Protein AF-A0A6L8K5U3-F1 (afdb_monomer_lite)

Radius of gyration: 18.14 Å; chains: 1; bounding box: 50×34×40 Å

pLDDT: mean 75.17, std 21.7, range [34.88, 97.25]

Organism: NCBI:txid2692175

InterPro domains:
  IPR010394 5-nucleotidase [PF06189] (1-68)
  IPR010394 5-nucleotidase [PTHR31367] (4-65)

Structure (mmCIF, N/CA/C/O backbone):
data_AF-A0A6L8K5U3-F1
#
_entry.id   AF-A0A6L8K5U3-F1
#
loop_
_atom_site.group_PDB
_atom_site.id
_atom_site.type_symbol
_atom_site.label_atom_id
_atom_site.label_alt_id
_atom_site.label_comp_id
_atom_site.label_asym_id
_atom_site.label_entity_id
_atom_site.label_seq_id
_atom_site.pdbx_PDB_ins_code
_atom_site.Cartn_x
_atom_site.Cartn_y
_atom_site.Cartn_z
_atom_site.occupancy
_atom_si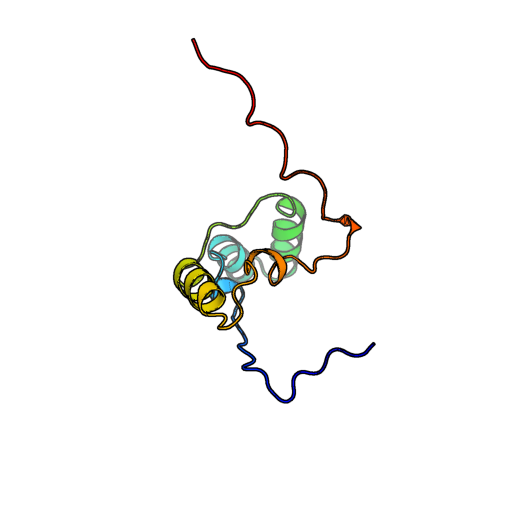te.B_iso_or_equiv
_atom_site.auth_seq_id
_atom_site.auth_comp_id
_atom_site.auth_asym_id
_atom_site.auth_atom_id
_atom_site.pdbx_PDB_model_num
ATOM 1 N N . MET A 1 1 ? -2.263 16.756 -24.194 1.00 51.84 1 MET A N 1
ATOM 2 C CA . MET A 1 1 ? -2.137 15.683 -25.205 1.00 51.84 1 MET A CA 1
ATOM 3 C C . MET A 1 1 ? -2.381 14.348 -24.516 1.00 51.84 1 MET A C 1
ATOM 5 O O . MET A 1 1 ? -1.979 14.242 -23.363 1.00 51.84 1 MET A O 1
A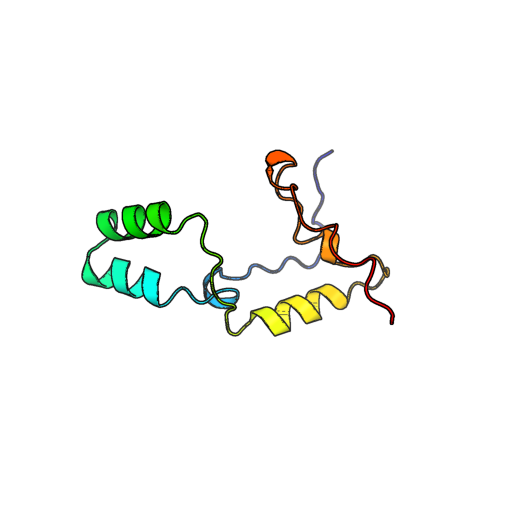TOM 9 N N . PRO A 1 2 ? -3.062 13.377 -25.144 1.00 65.06 2 PRO A N 1
ATOM 10 C CA . PRO A 1 2 ? -3.259 12.056 -24.551 1.00 65.06 2 PRO A CA 1
ATOM 11 C C . PRO A 1 2 ? -1.912 11.341 -24.383 1.00 65.06 2 PRO A C 1
ATOM 13 O O . PRO A 1 2 ? -1.056 11.4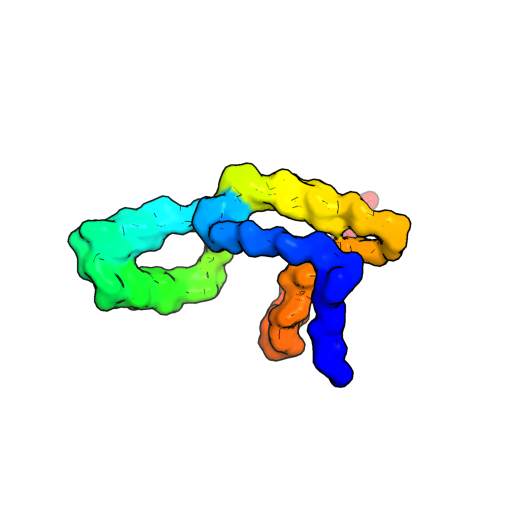00 -25.266 1.00 65.06 2 PRO A O 1
ATOM 16 N N . TYR A 1 3 ? -1.713 10.697 -23.236 1.00 75.81 3 TYR A N 1
ATOM 17 C CA . TYR A 1 3 ? -0.499 9.938 -22.955 1.00 75.81 3 TYR A CA 1
ATOM 18 C C . TYR A 1 3 ? -0.581 8.565 -23.635 1.00 75.81 3 TYR A C 1
ATOM 20 O O . TYR A 1 3 ? -1.488 7.786 -23.353 1.00 75.81 3 TYR A O 1
ATOM 28 N N . SER A 1 4 ? 0.352 8.287 -24.548 1.00 80.56 4 SER A N 1
ATOM 29 C CA . SER A 1 4 ? 0.437 7.029 -25.302 1.00 80.56 4 SER A CA 1
ATOM 30 C C . SER A 1 4 ? 1.256 5.977 -24.531 1.00 80.56 4 SER A C 1
ATOM 32 O O . SER A 1 4 ? 2.314 6.298 -23.968 1.00 80.56 4 SER A O 1
ATOM 34 N N . LEU A 1 5 ? 0.758 4.734 -24.489 1.00 83.50 5 LEU A N 1
ATOM 35 C CA . LEU A 1 5 ? 1.347 3.576 -23.786 1.00 83.50 5 LEU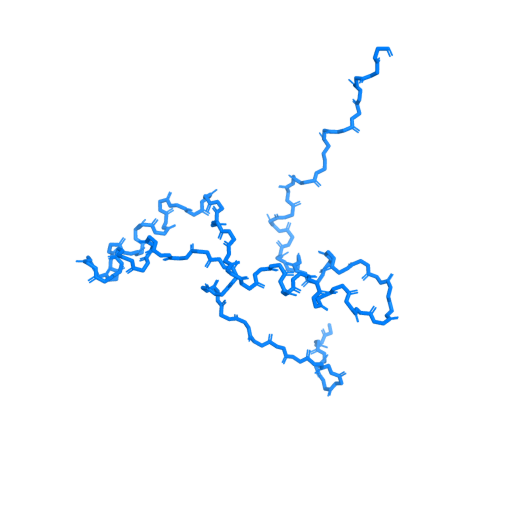 A CA 1
ATOM 36 C C . LEU A 1 5 ? 1.843 2.471 -24.736 1.00 83.50 5 LEU A C 1
ATOM 38 O O . LEU A 1 5 ? 2.387 1.478 -24.271 1.00 83.50 5 LEU A O 1
ATOM 42 N N . GLN A 1 6 ? 1.652 2.639 -26.043 1.00 84.12 6 GLN A N 1
ATOM 43 C CA . GLN A 1 6 ? 1.787 1.599 -27.065 1.00 84.12 6 GLN A CA 1
ATOM 44 C C . GLN A 1 6 ? 3.179 0.939 -27.103 1.00 84.12 6 GLN A C 1
ATOM 46 O O . GLN A 1 6 ? 3.258 -0.259 -27.344 1.00 84.12 6 GLN A O 1
ATOM 51 N N . ASP A 1 7 ? 4.239 1.680 -26.771 1.00 83.62 7 ASP A N 1
ATOM 52 C CA . ASP A 1 7 ? 5.631 1.199 -26.787 1.00 83.62 7 ASP A CA 1
ATOM 53 C C . ASP A 1 7 ? 6.251 1.118 -25.379 1.00 83.62 7 ASP A C 1
ATOM 55 O O . ASP A 1 7 ? 7.463 1.245 -25.205 1.00 83.62 7 ASP A O 1
ATOM 59 N N . LYS A 1 8 ? 5.421 0.975 -24.337 1.00 81.06 8 LYS A N 1
ATOM 60 C CA . LYS A 1 8 ? 5.869 0.974 -22.937 1.00 81.06 8 LYS A CA 1
ATOM 61 C C . LYS A 1 8 ? 5.551 -0.339 -22.244 1.00 81.06 8 LYS A C 1
ATOM 63 O O . LYS A 1 8 ? 4.475 -0.907 -22.404 1.00 81.06 8 LYS A O 1
ATOM 68 N N . LEU A 1 9 ? 6.466 -0.768 -21.378 1.00 83.12 9 LEU A N 1
ATOM 69 C CA . LEU A 1 9 ? 6.176 -1.810 -20.403 1.00 83.12 9 LEU A CA 1
ATOM 70 C C . LEU A 1 9 ? 5.290 -1.225 -19.296 1.00 83.12 9 LEU A C 1
ATOM 72 O O . LEU A 1 9 ? 5.734 -0.387 -18.512 1.00 83.12 9 LEU A O 1
ATOM 76 N N . VAL A 1 10 ? 4.039 -1.678 -19.230 1.00 83.69 10 VAL A N 1
ATOM 77 C CA . VAL A 1 10 ? 3.088 -1.296 -18.180 1.00 83.69 10 VAL A CA 1
ATOM 78 C C . VAL A 1 10 ? 3.041 -2.399 -17.128 1.00 83.69 10 VAL A C 1
ATOM 80 O O . VAL A 1 10 ? 2.742 -3.549 -17.442 1.00 83.69 10 VAL A O 1
ATOM 83 N N . VAL A 1 11 ? 3.318 -2.047 -15.871 1.00 83.62 11 VAL A N 1
ATOM 84 C CA . VAL A 1 11 ? 3.291 -2.980 -14.736 1.00 83.62 11 VAL A CA 1
ATOM 85 C C . VAL A 1 11 ? 2.241 -2.513 -13.735 1.00 83.62 11 VAL A C 1
ATOM 87 O O . VAL A 1 11 ? 2.352 -1.425 -13.174 1.00 83.62 11 VAL A O 1
ATOM 90 N N . GLY A 1 12 ? 1.222 -3.339 -13.499 1.00 88.62 12 GLY A N 1
ATOM 91 C CA . GLY A 1 12 ? 0.273 -3.134 -12.406 1.00 88.62 12 GLY A CA 1
ATOM 92 C C . GLY A 1 12 ? 0.830 -3.706 -11.105 1.00 88.62 12 GLY A C 1
ATOM 93 O O . GLY A 1 12 ? 1.196 -4.879 -11.061 1.00 88.62 12 GLY A O 1
ATOM 94 N N . VAL A 1 13 ? 0.887 -2.898 -10.045 1.00 88.25 13 VAL A N 1
ATOM 95 C CA . VAL A 1 13 ? 1.365 -3.327 -8.721 1.00 88.25 13 VAL A CA 1
ATOM 96 C C . VAL A 1 13 ? 0.253 -3.139 -7.698 1.00 88.25 13 VAL A C 1
ATOM 98 O O . VAL A 1 13 ? -0.352 -2.072 -7.619 1.00 88.25 13 VAL A O 1
ATOM 101 N N . ALA A 1 14 ? -0.017 -4.174 -6.904 1.00 91.12 14 ALA A N 1
ATOM 102 C CA . ALA A 1 14 ? -0.975 -4.081 -5.810 1.00 91.12 14 ALA A CA 1
ATOM 103 C C . ALA A 1 14 ? -0.462 -3.137 -4.710 1.00 91.12 14 ALA A C 1
ATOM 105 O O . ALA A 1 14 ? 0.705 -3.206 -4.319 1.00 91.12 14 ALA A O 1
ATOM 106 N N . SER A 1 15 ? -1.342 -2.308 -4.146 1.00 89.88 15 SER A N 1
ATOM 107 C CA . SER A 1 15 ? -0.976 -1.378 -3.067 1.00 89.88 15 SER A CA 1
ATOM 108 C C . SER A 1 15 ? -0.407 -2.097 -1.840 1.00 89.88 15 SER A C 1
ATOM 110 O O . SER A 1 15 ? 0.562 -1.622 -1.261 1.00 89.88 15 SER A O 1
ATOM 112 N N . SER A 1 16 ? -0.934 -3.278 -1.496 1.00 91.12 16 SER A N 1
ATOM 113 C CA . SER A 1 16 ? -0.434 -4.128 -0.400 1.00 91.12 16 SER A CA 1
ATOM 114 C C . SER A 1 16 ? 0.955 -4.727 -0.648 1.00 91.12 16 SER A C 1
ATOM 116 O O . SER A 1 16 ? 1.602 -5.196 0.284 1.00 91.12 16 SER A O 1
ATOM 118 N N . ALA A 1 17 ? 1.431 -4.741 -1.896 1.00 91.75 17 ALA A N 1
ATOM 119 C CA . ALA A 1 17 ? 2.796 -5.154 -2.209 1.00 91.75 17 ALA A CA 1
ATOM 120 C C . ALA A 1 17 ? 3.791 -4.006 -1.958 1.00 91.75 17 ALA A C 1
ATOM 122 O O . ALA A 1 17 ? 4.923 -4.240 -1.529 1.00 91.75 17 ALA A O 1
ATOM 123 N N . LEU A 1 18 ? 3.365 -2.764 -2.215 1.00 93.06 18 LEU A N 1
ATOM 124 C CA . LEU A 1 18 ? 4.169 -1.555 -2.010 1.00 93.06 18 LEU A CA 1
ATOM 125 C C . LEU A 1 18 ? 4.130 -1.033 -0.576 1.00 93.06 18 LEU A C 1
ATOM 127 O O . LEU A 1 18 ? 5.108 -0.427 -0.144 1.00 93.06 18 LEU A O 1
ATOM 131 N N . PHE A 1 19 ? 3.037 -1.271 0.144 1.00 94.38 19 PHE A N 1
ATOM 132 C CA . PHE A 1 19 ? 2.793 -0.752 1.485 1.00 94.38 19 PHE A CA 1
ATOM 133 C C . PHE A 1 19 ? 2.254 -1.837 2.410 1.00 94.38 19 PHE A C 1
ATOM 135 O O . PHE A 1 19 ? 1.506 -2.715 1.981 1.00 94.38 19 PHE A O 1
ATOM 142 N N . ASP A 1 20 ? 2.604 -1.751 3.688 1.00 92.81 20 ASP A N 1
ATOM 143 C CA . ASP A 1 20 ? 2.012 -2.595 4.717 1.00 92.81 20 ASP A CA 1
ATOM 144 C C . ASP A 1 20 ? 0.591 -2.108 5.032 1.00 92.81 20 ASP A C 1
ATOM 146 O O . ASP A 1 20 ? 0.383 -1.012 5.554 1.00 92.81 20 ASP A O 1
ATOM 150 N N . LEU A 1 21 ? -0.394 -2.937 4.685 1.00 93.38 21 LEU A N 1
ATOM 151 C CA . LEU A 1 21 ? -1.819 -2.698 4.928 1.00 93.38 21 LEU A CA 1
ATOM 152 C C . LEU A 1 21 ? -2.398 -3.648 5.986 1.00 93.38 21 LEU A C 1
ATOM 154 O O . LEU A 1 21 ? -3.619 -3.728 6.119 1.00 93.38 21 LEU A O 1
ATOM 158 N N . SER A 1 22 ? -1.555 -4.381 6.720 1.00 93.75 22 SER A N 1
ATOM 159 C CA . SER A 1 22 ? -1.985 -5.438 7.643 1.00 93.75 22 SER A CA 1
ATOM 160 C C . SER A 1 22 ? -2.965 -4.943 8.708 1.00 93.75 22 SER A C 1
ATOM 162 O O . SER A 1 22 ? -3.971 -5.599 8.964 1.00 93.75 22 SER A O 1
ATOM 164 N N . GLU A 1 23 ? -2.733 -3.765 9.284 1.00 93.19 23 GLU A N 1
ATOM 165 C CA . GLU A 1 23 ? -3.639 -3.177 10.275 1.00 93.19 23 GLU A CA 1
ATOM 166 C C . GLU A 1 23 ? -4.994 -2.795 9.668 1.00 93.19 23 GLU A C 1
ATOM 168 O O . GLU A 1 23 ? -6.041 -3.106 10.235 1.00 93.19 23 GLU A O 1
ATOM 173 N N . SER A 1 24 ? -5.003 -2.188 8.481 1.00 91.81 24 SER A N 1
ATOM 174 C CA . SER A 1 24 ? -6.246 -1.817 7.799 1.00 91.81 24 SER A CA 1
ATOM 175 C C . SER A 1 24 ? -7.043 -3.058 7.364 1.00 91.81 24 SER A C 1
ATOM 177 O O . SER A 1 24 ? -8.266 -3.083 7.496 1.00 91.81 24 SER A O 1
ATOM 179 N N . ASP A 1 25 ? -6.360 -4.113 6.902 1.00 93.94 25 ASP A N 1
ATOM 180 C CA . ASP A 1 25 ? -6.971 -5.408 6.565 1.00 93.94 25 ASP A CA 1
ATOM 181 C C . ASP A 1 25 ? -7.557 -6.093 7.810 1.00 93.94 25 ASP A C 1
ATOM 183 O O . ASP A 1 25 ? -8.687 -6.585 7.768 1.00 93.94 25 ASP A O 1
ATOM 187 N N . LYS A 1 26 ? -6.860 -6.045 8.956 1.00 96.38 26 LYS A N 1
ATOM 188 C CA . LYS A 1 26 ? -7.398 -6.532 10.237 1.00 96.38 26 LYS A CA 1
ATOM 189 C C . LYS A 1 26 ? -8.689 -5.813 10.601 1.00 96.38 26 LYS A C 1
ATOM 191 O O . LYS A 1 26 ? -9.665 -6.485 10.936 1.00 96.38 26 LYS A O 1
ATOM 196 N N . VAL A 1 27 ? -8.722 -4.480 10.522 1.00 96.00 27 VAL A N 1
ATOM 197 C CA . VAL A 1 27 ? -9.924 -3.680 10.823 1.00 96.00 27 VAL A CA 1
ATOM 198 C C . VAL A 1 27 ? -11.079 -4.073 9.906 1.00 96.00 27 VAL A C 1
ATOM 200 O O . VAL A 1 27 ? -12.179 -4.322 10.393 1.00 96.00 27 VAL A O 1
ATOM 203 N N . PHE A 1 28 ? -10.824 -4.209 8.604 1.00 95.06 28 PHE A N 1
ATOM 204 C CA . PHE A 1 28 ? -11.835 -4.632 7.637 1.00 95.06 28 PHE A CA 1
ATOM 205 C C . PHE A 1 28 ? -12.405 -6.020 7.958 1.00 95.06 28 PHE A C 1
ATOM 207 O O . PHE A 1 28 ? -13.621 -6.193 8.005 1.00 95.06 28 PHE A O 1
ATOM 214 N N . ARG A 1 29 ? -11.543 -7.004 8.241 1.00 96.00 29 ARG A N 1
ATOM 215 C CA . ARG A 1 29 ? -11.969 -8.379 8.551 1.00 96.00 29 ARG A CA 1
ATOM 216 C C . ARG A 1 29 ? -12.729 -8.502 9.866 1.00 96.00 29 ARG A C 1
ATOM 218 O O . ARG A 1 29 ? -13.611 -9.346 9.971 1.00 96.00 29 ARG A O 1
ATOM 225 N N . SER A 1 30 ? -12.365 -7.704 10.866 1.00 97.25 30 SER A N 1
ATOM 226 C CA . SER A 1 30 ? -12.945 -7.789 12.212 1.00 97.25 30 SER A CA 1
ATOM 227 C C . SER A 1 30 ? -14.191 -6.922 12.396 1.00 97.25 30 SER A C 1
ATOM 229 O O . SER A 1 30 ? -15.105 -7.332 13.104 1.00 97.25 30 SER A O 1
ATOM 231 N N . HIS A 1 31 ? -14.253 -5.750 11.757 1.00 95.50 31 HIS A N 1
ATOM 232 C CA . HIS A 1 31 ? -15.294 -4.743 12.003 1.00 95.50 31 HIS A CA 1
ATOM 233 C C . HIS A 1 31 ? -16.058 -4.316 10.735 1.00 95.50 31 HIS A C 1
ATOM 235 O O . HIS A 1 31 ? -16.968 -3.489 10.811 1.00 95.50 31 HIS A O 1
ATOM 241 N N . GLY A 1 32 ? -15.722 -4.877 9.570 1.00 95.31 32 GLY A N 1
ATOM 242 C CA . GLY A 1 32 ? -16.400 -4.611 8.303 1.00 95.31 32 GLY A CA 1
ATOM 243 C C . GLY A 1 32 ? -16.047 -3.264 7.665 1.00 95.31 32 GLY A C 1
ATOM 244 O O . GLY A 1 32 ? -15.171 -2.520 8.114 1.00 95.31 32 GLY A O 1
ATOM 245 N N . GLU A 1 33 ? -16.745 -2.944 6.573 1.00 95.81 33 GLU A N 1
ATOM 246 C CA . GLU A 1 33 ? -16.415 -1.808 5.703 1.00 95.81 33 GLU A CA 1
ATOM 247 C C . GLU A 1 33 ? -16.547 -0.444 6.398 1.00 95.81 33 GLU A C 1
ATOM 249 O O . GLU A 1 33 ? -15.685 0.419 6.231 1.00 95.81 33 GLU A O 1
ATOM 254 N N . ALA A 1 34 ? -17.598 -0.237 7.198 1.00 96.56 34 ALA A N 1
ATOM 255 C CA . ALA A 1 34 ? -17.858 1.058 7.831 1.00 96.56 34 ALA A CA 1
ATOM 256 C C . ALA A 1 34 ? -16.732 1.467 8.796 1.00 96.56 34 ALA A C 1
ATOM 258 O O . ALA A 1 34 ? -16.266 2.607 8.772 1.00 96.56 34 ALA A O 1
ATOM 259 N N . ALA A 1 35 ? -16.255 0.520 9.607 1.00 95.75 35 ALA A N 1
ATOM 260 C CA . ALA A 1 35 ? -15.140 0.743 10.521 1.00 95.75 35 ALA A CA 1
ATOM 261 C C . ALA A 1 35 ? -13.815 0.931 9.772 1.00 95.75 35 ALA A C 1
ATOM 263 O O . ALA A 1 35 ? -13.025 1.800 10.130 1.00 95.75 35 ALA A O 1
ATOM 264 N N . TYR A 1 36 ? -13.594 0.167 8.700 1.00 94.31 36 TYR A N 1
ATOM 265 C CA . TYR A 1 36 ? -12.430 0.323 7.828 1.00 94.31 36 TYR A CA 1
ATOM 266 C C . TYR A 1 36 ? -12.366 1.706 7.169 1.00 94.31 36 TYR A C 1
ATOM 268 O O . TYR A 1 36 ? -11.296 2.315 7.125 1.00 94.31 36 TYR A O 1
ATOM 276 N N . ARG A 1 37 ? -13.502 2.233 6.694 1.00 95.56 37 ARG A N 1
ATOM 277 C CA . ARG A 1 37 ? -13.568 3.576 6.103 1.00 95.56 37 ARG A CA 1
ATOM 278 C C . ARG A 1 37 ? -13.182 4.643 7.122 1.00 95.56 37 ARG A C 1
ATOM 280 O O . ARG A 1 37 ? -12.291 5.438 6.847 1.00 95.56 37 ARG A O 1
ATOM 287 N N . LYS A 1 38 ? -13.778 4.592 8.315 1.00 96.19 38 LYS A N 1
ATOM 288 C CA . LYS A 1 38 ? -13.445 5.514 9.405 1.00 96.19 38 LYS A CA 1
ATOM 289 C C . LYS A 1 38 ? -11.967 5.421 9.801 1.00 96.19 38 LYS A C 1
ATOM 291 O O . LYS A 1 38 ? -11.301 6.437 9.925 1.00 96.19 38 LYS A O 1
ATOM 296 N N . TYR A 1 39 ? -11.436 4.205 9.917 1.00 95.06 39 TYR A N 1
ATOM 297 C CA . TYR A 1 39 ? -10.025 3.975 10.229 1.00 95.06 39 TYR A CA 1
ATOM 298 C C . TYR A 1 39 ? -9.078 4.608 9.197 1.00 95.06 39 TYR A C 1
ATOM 300 O O . TYR A 1 39 ? -8.049 5.164 9.573 1.00 95.06 39 TYR A O 1
ATOM 308 N N . GLN A 1 40 ? -9.410 4.537 7.904 1.00 93.12 40 GLN A N 1
ATOM 309 C CA . GLN A 1 40 ? -8.620 5.188 6.855 1.00 93.12 40 GLN A CA 1
ATOM 310 C C . GLN A 1 40 ? -8.747 6.713 6.866 1.00 93.12 40 GLN A C 1
ATOM 312 O O . GLN A 1 40 ? -7.758 7.396 6.620 1.00 93.12 40 GLN A O 1
ATOM 317 N N . GLU A 1 41 ? -9.939 7.246 7.139 1.00 94.81 41 GLU A N 1
ATOM 318 C CA . GLU A 1 41 ? -10.159 8.691 7.265 1.00 94.81 41 GLU A CA 1
ATOM 319 C C . GLU A 1 41 ? -9.354 9.271 8.434 1.00 94.81 41 GLU A C 1
ATOM 321 O O . GLU A 1 41 ? -8.633 10.254 8.255 1.00 94.81 41 GLU A O 1
ATOM 326 N N . ASP A 1 42 ? -9.399 8.611 9.594 1.00 95.56 42 ASP A N 1
ATOM 327 C CA . ASP A 1 42 ? -8.668 9.017 10.797 1.00 95.56 42 ASP A CA 1
ATOM 328 C C . ASP A 1 42 ? -7.140 8.997 10.572 1.00 95.56 42 ASP A C 1
ATOM 330 O O . ASP A 1 42 ? -6.416 9.813 11.144 1.00 95.56 42 ASP A O 1
ATOM 334 N N . LYS A 1 43 ? -6.648 8.107 9.697 1.00 93.00 43 LYS A N 1
ATOM 335 C CA . LYS A 1 43 ? -5.218 7.910 9.392 1.00 93.00 43 LYS A CA 1
ATOM 336 C C . LYS A 1 43 ? -4.772 8.474 8.046 1.00 93.00 43 LYS A C 1
ATOM 338 O O . LYS A 1 43 ? -3.673 8.176 7.588 1.00 93.00 43 LYS A O 1
ATOM 343 N N . LEU A 1 44 ? -5.576 9.326 7.412 1.00 90.50 44 LEU A N 1
ATOM 344 C CA . LEU A 1 44 ? -5.304 9.832 6.061 1.00 90.50 44 LEU A CA 1
ATOM 345 C C . LEU A 1 44 ? -3.952 10.559 5.936 1.00 90.50 44 LEU A C 1
ATOM 347 O O . LEU A 1 44 ? -3.329 10.544 4.876 1.00 90.50 44 LEU A O 1
ATOM 351 N N . ASN A 1 45 ? -3.507 11.209 7.013 1.00 92.50 45 ASN A N 1
ATOM 352 C CA . ASN A 1 45 ? -2.254 11.968 7.048 1.00 92.50 45 ASN A CA 1
ATOM 353 C C . ASN A 1 45 ? -1.059 11.147 7.561 1.00 92.50 45 ASN A C 1
ATOM 355 O O . ASN A 1 45 ? 0.047 11.679 7.653 1.00 92.50 45 ASN A O 1
ATOM 359 N N . GLU A 1 46 ? -1.269 9.877 7.909 1.00 91.19 46 GLU A N 1
ATOM 360 C CA . GLU A 1 46 ? -0.226 8.980 8.399 1.00 91.19 46 GLU A CA 1
ATOM 361 C C . GLU A 1 46 ? 0.346 8.170 7.226 1.00 91.19 46 GLU A C 1
ATOM 363 O O . GLU A 1 46 ? -0.383 7.416 6.576 1.00 91.19 46 GLU A O 1
ATOM 368 N N . PRO A 1 47 ? 1.649 8.304 6.914 1.00 88.94 47 PRO A N 1
ATOM 369 C CA . PRO A 1 47 ? 2.263 7.517 5.856 1.00 88.94 47 PRO A CA 1
ATOM 370 C C . PRO A 1 47 ? 2.223 6.024 6.182 1.00 88.94 47 PRO A C 1
ATOM 372 O O . PRO A 1 47 ? 2.592 5.605 7.280 1.00 88.94 47 PRO A O 1
ATOM 375 N N . LEU A 1 48 ? 1.838 5.213 5.198 1.00 91.50 48 LEU A N 1
ATOM 376 C CA . LEU A 1 48 ? 1.870 3.763 5.340 1.00 91.50 48 LEU A CA 1
ATOM 377 C C . LEU A 1 48 ? 3.320 3.250 5.374 1.00 91.50 48 LEU A C 1
ATOM 379 O O . LEU A 1 48 ? 4.156 3.731 4.598 1.00 91.50 48 LEU A O 1
ATOM 383 N N . PRO A 1 49 ? 3.628 2.245 6.212 1.00 92.69 49 PRO A N 1
ATOM 384 C CA . PRO A 1 49 ? 4.922 1.582 6.175 1.00 92.69 49 PRO A CA 1
ATOM 385 C C . PRO A 1 49 ? 5.166 0.928 4.813 1.00 92.69 49 PRO A C 1
ATOM 387 O O . PRO A 1 49 ? 4.233 0.535 4.110 1.00 92.69 49 PRO A O 1
ATOM 390 N N . VAL A 1 50 ? 6.434 0.790 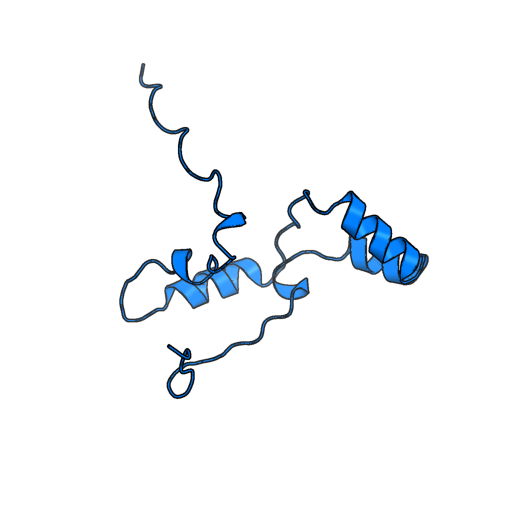4.432 1.00 93.50 50 VAL A N 1
ATOM 391 C CA . VAL A 1 50 ? 6.803 0.155 3.161 1.00 93.50 50 VAL A CA 1
ATOM 392 C C . VAL A 1 50 ? 6.515 -1.346 3.185 1.00 93.50 50 VAL A C 1
ATOM 394 O O . VAL A 1 50 ? 6.801 -2.040 4.157 1.00 93.50 50 VAL A O 1
ATOM 397 N N . GLY A 1 51 ? 5.971 -1.841 2.080 1.00 91.38 51 GLY A N 1
ATOM 398 C CA . GLY A 1 51 ? 5.715 -3.251 1.832 1.00 91.38 51 GLY A CA 1
ATOM 399 C C . GLY A 1 51 ? 6.921 -3.967 1.226 1.00 91.38 51 GLY A C 1
ATOM 400 O O . GLY A 1 51 ? 7.922 -3.362 0.828 1.00 91.38 51 GLY A O 1
ATOM 401 N N . ILE A 1 52 ? 6.802 -5.289 1.120 1.00 92.00 52 ILE A N 1
ATOM 402 C CA . ILE A 1 52 ? 7.888 -6.197 0.719 1.00 92.00 52 ILE A CA 1
ATOM 403 C C . ILE A 1 52 ? 8.447 -5.844 -0.671 1.00 92.00 52 ILE A C 1
ATOM 405 O O . ILE A 1 52 ? 9.656 -5.910 -0.897 1.00 92.00 52 ILE A O 1
ATOM 409 N N . SER A 1 53 ? 7.590 -5.425 -1.605 1.00 90.69 53 SER A N 1
ATOM 410 C CA . SER A 1 53 ? 7.978 -5.149 -2.993 1.00 90.69 53 SER A CA 1
ATOM 411 C C . SER A 1 53 ? 8.497 -3.729 -3.225 1.00 90.69 53 SER A C 1
ATOM 413 O O . SER A 1 53 ? 8.989 -3.444 -4.317 1.00 90.69 53 SER A O 1
ATOM 415 N N . TYR A 1 54 ? 8.445 -2.838 -2.229 1.00 90.44 54 TYR A N 1
ATOM 416 C CA . TYR A 1 54 ? 8.823 -1.430 -2.395 1.00 90.44 54 TYR A CA 1
ATOM 417 C C . TYR A 1 54 ? 10.254 -1.255 -2.927 1.00 90.44 54 TYR A C 1
ATOM 419 O O . TYR A 1 54 ? 10.488 -0.541 -3.903 1.00 90.44 54 TYR A O 1
ATOM 427 N N . SER A 1 55 ? 11.222 -1.950 -2.321 1.00 88.94 55 SER A N 1
ATOM 428 C CA . SER A 1 55 ? 12.636 -1.851 -2.710 1.00 88.94 55 SER A CA 1
ATOM 429 C C . SER A 1 55 ? 12.897 -2.375 -4.126 1.00 88.94 55 SER A C 1
ATOM 431 O O . SER A 1 55 ? 13.709 -1.804 -4.857 1.00 88.94 55 SER A O 1
ATOM 433 N N . PHE A 1 56 ? 12.182 -3.427 -4.528 1.00 90.75 56 PHE A N 1
ATOM 434 C CA . PHE A 1 56 ? 12.263 -4.003 -5.863 1.00 90.75 56 PHE A CA 1
ATOM 435 C C . PHE A 1 56 ? 11.715 -3.040 -6.917 1.00 90.75 56 PHE A C 1
ATOM 437 O O . PHE A 1 56 ? 12.418 -2.734 -7.875 1.00 90.75 56 PHE A O 1
ATOM 444 N N . ILE A 1 57 ? 10.512 -2.496 -6.709 1.00 88.69 57 ILE A N 1
ATOM 445 C CA . ILE A 1 57 ? 9.898 -1.546 -7.646 1.00 88.69 57 ILE A CA 1
ATOM 446 C C . ILE A 1 57 ? 10.732 -0.271 -7.753 1.00 88.69 57 ILE A C 1
ATOM 448 O O . ILE A 1 57 ? 10.983 0.201 -8.858 1.00 88.69 57 ILE A O 1
ATOM 452 N N . LYS A 1 58 ? 11.262 0.237 -6.633 1.00 86.44 58 LYS A N 1
ATOM 453 C CA . LYS A 1 58 ? 12.172 1.386 -6.651 1.00 86.44 58 LYS A CA 1
ATOM 454 C C . LYS A 1 58 ? 13.392 1.132 -7.539 1.00 86.44 58 LYS A C 1
ATOM 456 O O . LYS A 1 58 ? 13.749 2.001 -8.320 1.00 86.44 58 LYS A O 1
ATOM 461 N N . ARG A 1 59 ? 14.014 -0.050 -7.448 1.00 87.69 59 ARG A N 1
ATOM 462 C CA . ARG A 1 59 ? 15.152 -0.428 -8.305 1.00 87.69 59 ARG A CA 1
ATOM 463 C C . ARG A 1 59 ? 14.735 -0.623 -9.758 1.00 87.69 59 ARG A C 1
ATOM 465 O O . ARG A 1 59 ? 15.433 -0.148 -10.643 1.00 87.69 59 ARG A O 1
ATOM 472 N N . LEU A 1 60 ? 13.601 -1.265 -10.014 1.00 87.19 60 LEU A N 1
ATOM 473 C CA . LEU A 1 60 ? 13.095 -1.466 -11.370 1.00 87.19 60 LEU A CA 1
ATOM 474 C C . LEU A 1 60 ? 12.896 -0.130 -12.098 1.00 87.19 60 LEU A C 1
ATOM 476 O O . LEU A 1 60 ? 13.317 0.013 -13.241 1.00 87.19 60 LEU A O 1
ATOM 480 N N . LEU A 1 61 ? 12.346 0.869 -11.404 1.00 81.94 61 LEU A N 1
ATOM 481 C CA . LEU A 1 61 ? 12.178 2.225 -11.930 1.00 81.94 61 LEU A CA 1
ATOM 482 C C . LEU A 1 61 ? 13.507 2.951 -12.184 1.00 81.94 61 LEU A C 1
ATOM 484 O O . LEU A 1 61 ? 13.536 3.893 -12.958 1.00 81.94 61 LEU A O 1
ATOM 488 N N . THR A 1 62 ? 14.623 2.536 -11.581 1.00 82.38 62 THR A N 1
ATOM 489 C CA . THR A 1 62 ? 15.934 3.138 -11.898 1.00 82.38 62 THR A CA 1
ATOM 490 C C . THR A 1 62 ? 16.545 2.619 -13.202 1.00 82.38 62 THR A C 1
ATOM 492 O O . THR A 1 62 ? 17.505 3.203 -13.689 1.00 82.38 62 THR A O 1
ATOM 495 N N . ILE A 1 63 ? 15.989 1.559 -13.804 1.00 79.81 63 ILE A N 1
ATOM 496 C CA . ILE A 1 63 ? 16.526 0.902 -15.013 1.00 79.81 63 ILE A CA 1
ATOM 497 C C . ILE A 1 63 ? 16.013 1.588 -16.302 1.00 79.81 63 ILE A C 1
ATOM 499 O O . ILE A 1 63 ? 15.956 0.987 -17.371 1.00 79.81 63 ILE A O 1
ATOM 503 N N . HIS A 1 64 ? 15.631 2.868 -16.244 1.00 68.38 64 HIS A N 1
ATOM 504 C CA . HIS A 1 64 ? 15.243 3.596 -17.453 1.00 68.38 64 HIS A CA 1
ATOM 505 C C . HIS A 1 64 ? 16.478 3.891 -18.334 1.00 68.38 64 HIS A C 1
ATOM 507 O O . HIS A 1 64 ? 17.422 4.525 -17.857 1.00 68.38 64 HIS A O 1
ATOM 513 N N . PRO A 1 65 ? 16.486 3.468 -19.615 1.00 58.88 65 PRO A N 1
ATOM 514 C CA . PRO A 1 65 ? 17.657 3.568 -20.493 1.00 58.88 65 PRO A CA 1
ATOM 515 C C . PRO A 1 65 ? 18.053 5.010 -20.854 1.00 58.88 65 PRO A C 1
ATOM 517 O O . PRO A 1 65 ? 19.193 5.243 -21.245 1.00 58.88 65 PRO A O 1
ATOM 520 N N . GLU A 1 66 ? 17.169 5.992 -20.651 1.00 57.72 66 GLU A N 1
ATOM 521 C CA . GLU A 1 66 ? 17.431 7.419 -20.897 1.00 57.72 66 GLU A CA 1
ATOM 522 C C . GLU A 1 66 ? 17.468 8.288 -19.630 1.00 57.72 66 GLU A C 1
ATOM 524 O O . GLU A 1 66 ? 16.893 9.373 -19.607 1.00 57.72 66 GLU A O 1
ATOM 529 N N . GLY A 1 67 ? 18.167 7.829 -18.583 1.00 50.88 67 GLY A N 1
ATOM 530 C CA . GLY A 1 67 ? 18.935 8.680 -17.652 1.00 50.88 67 GLY A CA 1
ATOM 531 C C . GLY A 1 67 ? 18.266 9.937 -17.074 1.00 50.88 67 GLY A C 1
ATOM 532 O O . GLY A 1 67 ? 18.963 10.888 -16.728 1.00 50.88 67 GLY A O 1
ATOM 533 N N . LYS A 1 68 ? 16.937 9.983 -16.982 1.00 48.69 68 LYS A N 1
ATOM 534 C CA . LYS A 1 68 ? 16.191 11.021 -16.274 1.00 48.69 68 LYS A CA 1
ATOM 535 C C . LYS A 1 68 ? 15.701 10.410 -14.982 1.00 48.69 68 LYS A C 1
ATOM 537 O O . LYS A 1 68 ? 14.992 9.406 -15.011 1.00 48.69 68 LYS A O 1
ATOM 542 N N . ASP A 1 69 ? 16.135 11.007 -13.877 1.00 45.38 69 ASP A N 1
ATOM 543 C CA . ASP A 1 69 ? 15.826 10.572 -12.524 1.00 45.38 69 ASP A CA 1
ATOM 544 C C . ASP A 1 69 ? 14.344 10.213 -12.395 1.00 45.38 69 ASP A C 1
ATOM 546 O O . ASP A 1 69 ? 13.443 11.044 -12.504 1.00 45.38 69 ASP A O 1
ATOM 550 N N . SER A 1 70 ? 14.093 8.934 -12.140 1.00 48.78 70 SER A N 1
ATOM 551 C CA . SER A 1 70 ? 12.768 8.323 -12.034 1.00 48.78 70 SER A CA 1
ATOM 552 C C . SER A 1 70 ? 11.942 8.829 -10.841 1.00 48.78 70 SER A C 1
ATOM 554 O O . SER A 1 70 ? 10.836 8.343 -10.599 1.00 48.78 70 SER A O 1
ATOM 556 N N . ALA A 1 71 ? 12.456 9.812 -10.093 1.00 46.34 71 ALA A N 1
ATOM 557 C CA . ALA A 1 71 ? 11.736 10.520 -9.041 1.00 46.34 71 ALA A CA 1
ATOM 558 C C . ALA A 1 71 ? 10.499 11.265 -9.579 1.00 46.34 71 ALA A C 1
ATOM 560 O O . ALA A 1 71 ? 9.529 11.437 -8.837 1.00 46.34 71 ALA A O 1
ATOM 561 N N . ASP A 1 72 ? 10.493 11.618 -10.870 1.00 44.03 72 ASP A N 1
ATOM 562 C CA . ASP A 1 72 ? 9.382 12.318 -11.527 1.00 44.03 72 ASP A CA 1
ATOM 563 C C . ASP A 1 72 ? 8.243 11.385 -11.990 1.00 44.03 72 ASP A C 1
ATOM 565 O O . ASP A 1 72 ? 7.120 11.837 -12.198 1.00 44.03 72 ASP A O 1
ATOM 569 N N . ALA A 1 73 ? 8.480 10.072 -12.118 1.00 47.25 73 ALA A N 1
ATOM 570 C CA . ALA A 1 73 ? 7.462 9.129 -12.608 1.00 47.25 73 ALA A CA 1
ATOM 571 C C . ALA A 1 73 ? 6.470 8.676 -11.519 1.00 47.25 73 ALA A C 1
ATOM 573 O O . ALA A 1 73 ? 5.354 8.262 -11.826 1.00 47.25 73 ALA A O 1
ATOM 574 N N . VAL A 1 74 ? 6.860 8.768 -10.242 1.00 43.94 74 VAL A N 1
ATOM 575 C CA . VAL A 1 74 ? 6.006 8.420 -9.087 1.00 43.94 74 VAL A CA 1
ATOM 576 C C . VAL A 1 74 ? 5.260 9.650 -8.538 1.00 43.94 74 VAL A C 1
ATOM 578 O O . VAL A 1 74 ? 4.380 9.518 -7.693 1.00 43.94 74 VAL A O 1
ATOM 581 N N . THR A 1 75 ? 5.564 10.859 -9.024 1.00 42.56 75 THR A N 1
ATOM 582 C CA . THR A 1 75 ? 5.076 12.129 -8.455 1.00 42.56 75 THR A CA 1
ATOM 583 C C . THR A 1 75 ? 4.067 12.891 -9.310 1.00 42.56 75 THR A C 1
ATOM 585 O O . THR A 1 75 ? 3.762 14.037 -8.975 1.00 42.56 75 THR A O 1
ATOM 588 N N . ASP A 1 76 ? 3.440 12.274 -10.317 1.00 44.91 76 ASP A N 1
ATOM 589 C CA . ASP A 1 76 ? 2.334 12.903 -11.067 1.00 44.91 76 ASP A CA 1
ATOM 590 C C . ASP A 1 76 ? 1.008 12.919 -10.263 1.00 44.91 76 ASP A C 1
ATOM 592 O O . ASP A 1 76 ? -0.091 12.662 -10.754 1.00 44.91 76 ASP A O 1
ATOM 596 N N . LEU A 1 77 ? 1.118 13.217 -8.965 1.00 46.53 77 LEU A N 1
ATOM 597 C CA . LEU A 1 77 ? 0.018 13.698 -8.151 1.00 46.53 77 LEU A CA 1
ATOM 598 C C . LEU A 1 77 ? -0.291 15.135 -8.596 1.00 46.53 77 LEU A C 1
ATOM 600 O O . LEU A 1 77 ? 0.629 15.947 -8.740 1.00 46.53 77 LEU A O 1
ATOM 604 N N . PRO A 1 78 ? -1.575 15.496 -8.769 1.00 42.44 78 PRO A N 1
ATOM 605 C CA . PRO A 1 78 ? -1.955 16.845 -9.155 1.00 42.44 78 PRO A CA 1
ATOM 606 C C . PRO A 1 78 ? -1.301 17.871 -8.225 1.00 42.44 78 PRO A C 1
ATOM 608 O O . PRO A 1 78 ? -1.243 17.685 -7.006 1.00 42.44 78 PRO A O 1
ATOM 611 N N . SER A 1 79 ? -0.840 18.975 -8.813 1.00 44.53 79 SER A N 1
ATOM 612 C CA . SER A 1 79 ? -0.009 20.042 -8.227 1.00 44.53 79 SER A CA 1
ATOM 613 C C . SER A 1 79 ? -0.467 20.590 -6.866 1.00 44.53 79 SER A C 1
ATOM 615 O O . SER A 1 79 ? 0.332 21.190 -6.147 1.00 44.53 79 SER A O 1
ATOM 617 N N . LYS A 1 80 ? -1.710 20.320 -6.455 1.00 48.47 80 LYS A N 1
ATOM 618 C CA . LYS A 1 80 ? -2.234 20.588 -5.108 1.00 48.47 80 LYS A CA 1
ATOM 619 C C . LYS A 1 80 ? -1.537 19.808 -3.975 1.00 48.47 80 LYS A C 1
ATOM 621 O O . LYS A 1 80 ? -1.630 20.248 -2.835 1.00 48.47 80 LYS A O 1
ATOM 626 N N . TYR A 1 81 ? -0.806 18.726 -4.267 1.00 48.22 81 TYR A N 1
ATOM 627 C CA . TYR A 1 81 ? -0.102 17.908 -3.260 1.00 48.22 81 TYR A CA 1
ATOM 628 C C . TYR A 1 81 ? 1.429 18.085 -3.240 1.00 48.22 81 TYR A C 1
ATOM 630 O O . TYR A 1 81 ? 2.110 17.463 -2.433 1.00 48.22 81 TYR A O 1
ATOM 638 N N . ARG A 1 82 ? 2.000 18.968 -4.076 1.00 50.22 82 ARG A N 1
ATOM 639 C CA . ARG A 1 82 ? 3.463 19.133 -4.243 1.00 50.22 82 ARG A CA 1
ATOM 640 C C . ARG A 1 82 ? 4.158 19.935 -3.124 1.00 50.22 82 ARG A C 1
ATOM 642 O O . ARG A 1 82 ? 5.309 20.337 -3.276 1.00 50.22 82 ARG A O 1
ATOM 649 N N . ARG A 1 83 ? 3.494 20.249 -2.006 1.00 42.97 83 ARG A N 1
ATOM 650 C CA . ARG A 1 83 ? 4.067 21.178 -1.017 1.00 42.97 83 ARG A CA 1
ATOM 651 C C . ARG A 1 83 ? 4.878 20.449 0.065 1.00 42.97 83 ARG A C 1
ATOM 653 O O . ARG A 1 83 ? 4.296 19.795 0.919 1.00 42.97 83 ARG A O 1
ATOM 660 N N . ARG A 1 84 ? 6.189 20.746 0.075 1.00 48.34 84 ARG A N 1
ATOM 661 C CA . ARG A 1 84 ? 7.190 20.598 1.162 1.00 48.34 84 ARG A CA 1
ATOM 662 C C . ARG A 1 84 ? 8.050 19.331 1.201 1.00 48.34 84 ARG A C 1
ATOM 664 O O . ARG A 1 84 ? 8.140 18.672 2.228 1.00 48.34 84 ARG A O 1
ATOM 671 N N . ILE A 1 85 ? 8.830 19.108 0.147 1.00 46.88 85 ILE A N 1
ATOM 672 C CA . ILE A 1 85 ? 10.092 18.357 0.275 1.00 46.88 85 ILE A CA 1
ATOM 673 C C . ILE A 1 85 ? 11.230 19.142 -0.384 1.00 46.88 85 ILE A C 1
ATOM 675 O O . ILE A 1 85 ? 11.730 18.768 -1.435 1.00 46.88 85 ILE A O 1
ATOM 679 N N . SER A 1 86 ? 11.580 20.285 0.218 1.00 39.91 86 SER A N 1
ATOM 680 C CA . SER A 1 86 ? 12.872 20.971 0.034 1.00 39.91 86 SER A CA 1
ATOM 681 C C . SER A 1 86 ? 12.929 22.264 0.855 1.00 39.91 86 SER A C 1
ATOM 683 O O . SER A 1 86 ? 12.388 23.289 0.455 1.00 39.91 86 SER A O 1
ATOM 685 N N . HIS A 1 87 ? 13.535 22.185 2.042 1.00 36.53 87 HIS A N 1
ATOM 686 C CA . HIS A 1 87 ? 14.601 23.076 2.527 1.00 36.53 87 HIS A CA 1
ATOM 687 C C . HIS A 1 87 ? 14.805 22.837 4.028 1.00 36.53 87 HIS A C 1
ATOM 689 O O . HIS A 1 87 ? 14.267 23.564 4.854 1.00 36.53 87 HIS A O 1
ATOM 695 N N . ASP A 1 88 ? 15.593 21.817 4.369 1.00 41.84 88 ASP A N 1
ATOM 696 C CA . ASP A 1 88 ? 16.481 21.928 5.529 1.00 41.84 88 ASP A CA 1
ATOM 697 C C . ASP A 1 88 ? 17.746 21.093 5.289 1.00 41.84 88 ASP A C 1
ATOM 699 O O . ASP A 1 88 ? 17.892 19.946 5.703 1.00 41.84 88 ASP A O 1
ATOM 703 N N . SER A 1 89 ? 18.630 21.647 4.464 1.00 45.75 89 SER A N 1
ATOM 704 C CA . SER A 1 89 ? 20.027 21.231 4.388 1.00 45.75 89 SER A CA 1
ATOM 705 C C . SER A 1 89 ? 20.846 22.437 3.948 1.00 45.75 89 SER A C 1
ATOM 707 O O . SER A 1 89 ? 21.244 22.570 2.795 1.00 45.75 89 SER A O 1
ATOM 709 N N . ALA A 1 90 ? 21.016 23.380 4.871 1.00 44.72 90 ALA A N 1
ATOM 710 C CA . ALA A 1 90 ? 22.072 24.377 4.802 1.00 44.72 90 ALA A CA 1
ATOM 711 C C . ALA A 1 90 ? 22.349 24.914 6.212 1.00 44.72 90 ALA A C 1
ATOM 713 O O . ALA A 1 90 ? 21.595 25.734 6.722 1.00 44.72 90 ALA A O 1
ATOM 714 N N . GLY A 1 91 ? 23.463 24.479 6.807 1.00 39.53 91 GLY A N 1
ATOM 715 C CA . GLY A 1 91 ? 24.118 25.239 7.874 1.00 39.53 91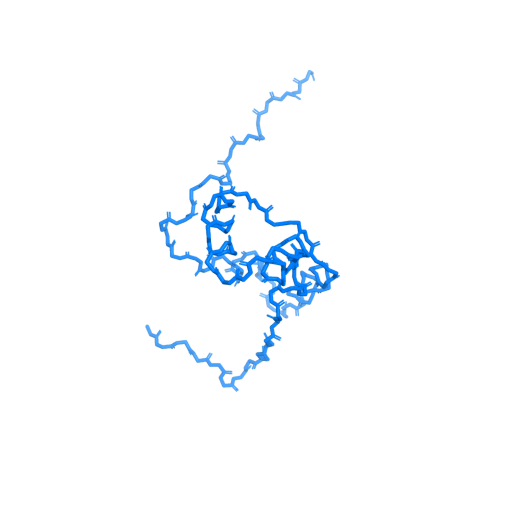 GLY A CA 1
ATOM 716 C C . GLY A 1 91 ? 24.287 24.531 9.215 1.00 39.53 91 GLY A C 1
ATOM 717 O O . GLY A 1 91 ? 23.711 24.949 10.209 1.00 39.53 91 GLY A O 1
ATOM 718 N N . SER A 1 92 ? 25.172 23.536 9.282 1.00 34.88 92 SER A N 1
ATOM 719 C CA . SER A 1 92 ? 25.981 23.335 10.491 1.00 34.88 92 SER A CA 1
ATOM 720 C C . SER A 1 92 ? 27.314 22.691 10.107 1.00 34.88 92 SER A C 1
ATOM 722 O O . SER A 1 92 ? 27.467 21.473 10.072 1.00 34.88 92 SER A O 1
ATOM 724 N N . LYS A 1 93 ? 28.264 23.542 9.709 1.00 40.69 93 LYS A N 1
ATOM 725 C CA . LYS A 1 93 ? 29.697 23.258 9.800 1.00 40.69 93 LYS A CA 1
ATOM 726 C C . LYS A 1 93 ? 30.209 24.106 10.962 1.00 40.69 93 LYS A C 1
ATOM 728 O O . LYS A 1 93 ? 30.045 25.325 10.926 1.00 40.69 93 LYS A O 1
ATOM 733 N N . LEU A 1 94 ? 30.737 23.427 11.977 1.00 36.41 94 LEU A N 1
ATOM 734 C CA . LEU A 1 94 ? 31.740 23.964 12.896 1.00 36.41 94 LEU A CA 1
ATOM 735 C C . LEU A 1 94 ? 33.056 24.178 12.137 1.00 36.41 94 LEU A C 1
ATOM 737 O O . LEU A 1 94 ? 33.293 23.415 11.166 1.00 36.41 94 LEU A O 1
#

Sequence (94 aa):
MPYSLQDKLVVGVASSALFDLSESDKVFRSHGEAAYRKYQEDKLNEPLPVGISYSFIKRLLTIHPEGKDSADAVTDLPSKYRRRISHDSAGSKL

Secondary structure (DSSP, 8-state):
-PPP-TTS------HHHHB--HHHHHHHHHHHHHHHHHHHHHTTTSPPPBPTTHHHHHHHHT--TT---GGGTS--S-GGG-------------

Foldseek 3Di:
DDDDCPPHDDDDDDPCQFFPCPVLVVQCVPPNDVSSVVVCVVCVVPDTHGHPCNVVVCVVLVPDPPPDPSPVVVPPDPPVPPPDDDDDDDDDDD